Protein AF-A0A7R7W644-F1 (afdb_monomer_lite)

pLDDT: mean 82.59, std 19.78, range [36.44, 97.94]

Secondary structure (DSSP, 8-state):
-PPPPB--PPPS---HHHHHHHHHHHHHHHHHHHHHHHHHHT---EEEEE-TTT--EEEEESSTT-SPPHHHHHH-SSPPPPPPHHHHHTTB--S-SS-----------------

Organism: Aspergillus kawachii (NCBI:txid1069201)

InterPro domains:
  IPR036879 Transcription factor, MADS-box superfamily [SSF55455] (6-85)

Radius of gyration: 25.07 Å; chains: 1; bounding box: 84×35×46 Å

Sequence (115 aa):
MAARPRRIQKRLSDSPKSKRQQQCRRKDNLFFKSFEYCHECDADIFIMVRNKQTGQILFFNSNSNWPPSLEELASYYPKPKQVTWKELAARYATEESQNVPSDQSQARATEKNHK

Structure (mmCIF, N/CA/C/O backbone):
data_AF-A0A7R7W644-F1
#
_entry.id   AF-A0A7R7W644-F1
#
loop_
_atom_site.group_PDB
_atom_site.id
_atom_site.type_symbol
_atom_site.label_atom_id
_atom_site.label_alt_id
_atom_site.label_comp_id
_atom_site.label_asym_id
_atom_site.label_entity_id
_atom_site.label_seq_id
_atom_site.pdbx_PDB_ins_code
_atom_site.Cartn_x
_atom_site.Cartn_y
_atom_site.Cartn_z
_atom_site.occupancy
_atom_site.B_iso_or_equiv
_atom_site.auth_seq_id
_atom_site.auth_comp_id
_atom_site.auth_asym_id
_atom_site.auth_atom_id
_atom_site.pdbx_PDB_model_num
ATOM 1 N N . MET A 1 1 ? -11.983 -21.904 -13.067 1.00 47.28 1 MET A N 1
ATOM 2 C CA . MET A 1 1 ? -12.567 -21.850 -11.706 1.00 47.28 1 MET A CA 1
ATOM 3 C C . MET A 1 1 ? -12.623 -20.393 -11.261 1.00 47.28 1 MET A C 1
ATOM 5 O O . MET A 1 1 ? -11.569 -19.775 -11.182 1.00 47.28 1 MET A O 1
ATOM 9 N N . ALA A 1 2 ? -13.803 -19.810 -11.028 1.00 62.31 2 ALA A N 1
ATOM 10 C CA . ALA A 1 2 ? -13.893 -18.447 -10.494 1.00 62.31 2 ALA A CA 1
ATOM 11 C C . ALA A 1 2 ? -13.429 -18.432 -9.024 1.00 62.31 2 ALA A C 1
ATOM 13 O O . ALA A 1 2 ? -13.871 -19.261 -8.226 1.00 62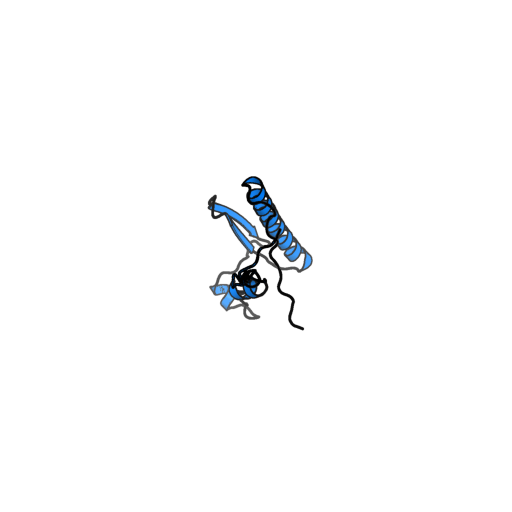.31 2 ALA A O 1
ATOM 14 N N . ALA A 1 3 ? -12.510 -17.531 -8.669 1.00 72.88 3 ALA A N 1
ATOM 15 C CA . ALA A 1 3 ? -12.001 -17.420 -7.304 1.00 72.88 3 ALA A CA 1
ATOM 16 C C . ALA A 1 3 ? -13.114 -16.954 -6.349 1.00 72.88 3 ALA A C 1
ATOM 18 O O . ALA A 1 3 ? -13.866 -16.033 -6.668 1.00 72.88 3 ALA A O 1
ATOM 19 N N . ARG A 1 4 ? -13.216 -17.576 -5.165 1.00 79.56 4 ARG A N 1
ATOM 20 C CA . ARG A 1 4 ? -14.205 -17.177 -4.152 1.00 79.56 4 ARG A CA 1
ATOM 21 C C . ARG A 1 4 ? -13.901 -15.759 -3.646 1.00 79.56 4 ARG A C 1
ATOM 23 O O . ARG A 1 4 ? -12.737 -15.470 -3.351 1.00 79.56 4 ARG A O 1
ATOM 30 N N . PRO A 1 5 ? -14.917 -14.891 -3.499 1.00 81.31 5 PRO A N 1
ATOM 31 C CA . PRO A 1 5 ? -14.705 -13.546 -2.992 1.00 81.31 5 PRO A CA 1
ATOM 32 C C . PRO A 1 5 ? -14.242 -13.592 -1.531 1.00 81.31 5 PRO A C 1
ATOM 34 O O . PRO A 1 5 ? -14.734 -14.378 -0.717 1.00 81.31 5 PRO A O 1
ATOM 37 N N . ARG A 1 6 ? -13.276 -12.737 -1.193 1.00 87.88 6 ARG A N 1
ATOM 38 C CA . ARG A 1 6 ? -12.751 -12.588 0.169 1.00 87.88 6 ARG A CA 1
ATOM 39 C C . ARG A 1 6 ? -13.751 -11.816 1.030 1.00 87.88 6 ARG A C 1
ATOM 41 O O . ARG A 1 6 ? -14.492 -10.976 0.532 1.00 87.88 6 ARG A O 1
ATOM 48 N N . ARG A 1 7 ? -13.757 -12.047 2.343 1.00 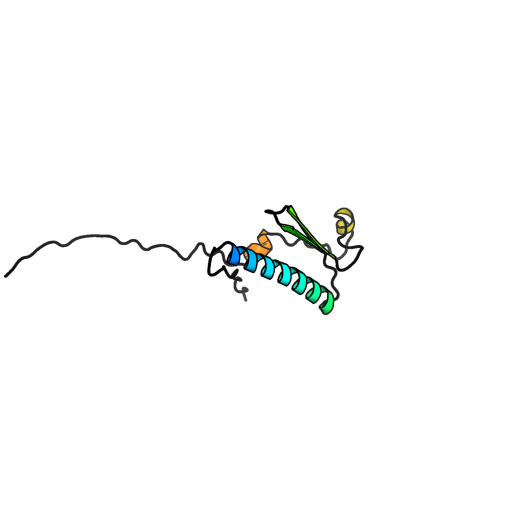88.75 7 ARG A N 1
ATOM 49 C CA . ARG A 1 7 ? -14.570 -11.266 3.291 1.00 88.75 7 ARG A CA 1
ATOM 50 C C . ARG A 1 7 ? -13.663 -10.465 4.209 1.00 88.75 7 ARG A C 1
ATOM 52 O O . ARG A 1 7 ? -12.707 -11.003 4.766 1.00 88.75 7 ARG A O 1
ATOM 59 N N . ILE A 1 8 ? -13.955 -9.177 4.372 1.00 87.62 8 ILE A N 1
ATOM 60 C CA . ILE A 1 8 ? -13.262 -8.357 5.365 1.00 87.62 8 ILE A CA 1
ATOM 61 C C . ILE A 1 8 ? -13.867 -8.694 6.722 1.00 87.62 8 ILE A C 1
ATOM 63 O O . ILE A 1 8 ? -15.011 -8.345 6.991 1.00 87.62 8 ILE A O 1
ATOM 67 N N . GLN A 1 9 ? -13.093 -9.344 7.591 1.00 85.06 9 GLN A N 1
ATOM 68 C CA . GLN A 1 9 ? -13.550 -9.621 8.950 1.00 85.06 9 GLN A CA 1
ATOM 69 C C . GLN A 1 9 ? -13.871 -8.313 9.685 1.00 85.06 9 GLN A C 1
ATOM 71 O O . GLN A 1 9 ? -12.998 -7.456 9.905 1.00 85.06 9 GLN A O 1
ATOM 76 N N . LYS A 1 10 ? -15.149 -8.162 10.038 1.00 85.81 10 LYS A N 1
ATOM 77 C CA . LYS A 1 10 ? -15.656 -7.044 10.829 1.00 85.81 10 LYS A CA 1
ATOM 78 C C . LYS A 1 10 ? -15.267 -7.219 12.296 1.00 85.81 10 LYS A C 1
ATOM 80 O O . LYS A 1 10 ? -14.945 -8.313 12.757 1.00 85.81 10 LYS A O 1
ATOM 85 N N . ARG A 1 11 ? -15.228 -6.102 13.021 1.00 88.50 11 ARG A N 1
ATOM 86 C CA . ARG A 1 11 ? -15.049 -6.123 14.478 1.00 88.50 11 ARG A CA 1
ATOM 87 C C . ARG A 1 11 ? -16.310 -6.702 15.110 1.00 88.50 11 ARG A C 1
ATOM 89 O O . ARG A 1 11 ? -17.396 -6.476 14.592 1.00 88.50 11 ARG A O 1
ATOM 96 N N . LEU A 1 12 ? -16.155 -7.372 16.247 1.00 85.56 12 LEU A N 1
ATOM 97 C CA . LEU A 1 12 ? -17.291 -7.849 17.042 1.00 85.56 12 LEU A CA 1
ATOM 98 C C . LEU A 1 12 ? -17.959 -6.723 17.846 1.00 85.56 12 LEU A C 1
ATOM 100 O O . LEU A 1 12 ? -19.125 -6.828 18.193 1.00 85.56 12 LEU A O 1
ATOM 104 N N . SER A 1 13 ? -17.224 -5.648 18.152 1.00 92.50 13 SER A N 1
ATOM 105 C CA . SER A 1 13 ? -17.745 -4.491 18.886 1.00 92.50 13 SER A CA 1
ATOM 106 C C . SER A 1 13 ? -17.223 -3.172 18.323 1.00 92.50 13 SER A C 1
ATOM 108 O O . SER A 1 13 ? -16.107 -3.105 17.795 1.00 92.50 13 SER A O 1
ATOM 110 N N . ASP A 1 14 ? -18.010 -2.108 18.492 1.00 91.69 14 ASP A N 1
ATOM 111 C CA . ASP A 1 14 ? -17.704 -0.757 18.000 1.00 91.69 14 ASP A CA 1
ATOM 112 C C . ASP A 1 14 ? -17.219 0.221 19.076 1.00 91.69 14 ASP A C 1
ATOM 114 O O . ASP A 1 14 ? -17.161 1.435 18.847 1.00 91.69 14 ASP A O 1
ATOM 118 N N . SER A 1 15 ? -16.793 -0.300 20.230 1.00 95.06 15 SER A N 1
ATOM 119 C CA . SER A 1 15 ? -16.174 0.519 21.273 1.00 95.06 15 SER A CA 1
ATOM 120 C C . SER A 1 15 ? -14.914 1.232 20.747 1.00 95.06 15 SER A C 1
ATOM 122 O O . SER A 1 15 ? -14.194 0.680 19.901 1.00 95.06 15 SER A O 1
ATOM 124 N N . PRO A 1 16 ? -14.580 2.433 21.260 1.00 92.56 16 PRO A N 1
ATOM 125 C CA . PRO A 1 16 ? -13.367 3.149 20.856 1.00 92.56 16 PRO A CA 1
ATOM 126 C C . PRO A 1 16 ? -12.097 2.299 20.999 1.00 92.56 16 PRO A C 1
ATOM 128 O O . PRO A 1 16 ? -11.233 2.299 20.120 1.00 92.56 16 PRO A O 1
ATOM 131 N N . LYS A 1 17 ? -12.023 1.494 22.068 1.00 93.94 17 LYS A N 1
ATOM 132 C CA . LYS A 1 17 ? -10.926 0.550 22.318 1.00 93.94 17 LYS A CA 1
ATOM 133 C C . LYS A 1 17 ? -10.823 -0.517 21.222 1.00 93.94 17 LYS A C 1
ATOM 135 O O . LYS A 1 17 ? -9.734 -0.733 20.697 1.00 93.94 17 LYS A O 1
ATOM 140 N N . SER A 1 18 ? -11.942 -1.143 20.846 1.00 94.00 18 SER A N 1
ATOM 141 C CA . SER A 1 18 ? -11.993 -2.156 19.779 1.00 94.00 18 SER A CA 1
ATOM 142 C C . SER A 1 18 ? -11.587 -1.577 18.419 1.00 94.00 18 SER A C 1
ATOM 144 O O . SER A 1 18 ? -10.777 -2.165 17.698 1.00 94.00 18 SER A O 1
ATOM 146 N N . LYS A 1 19 ? -12.072 -0.371 18.090 1.00 92.06 19 LYS A N 1
ATOM 147 C CA . LYS A 1 19 ? -11.697 0.355 16.865 1.00 92.06 19 LYS A CA 1
ATOM 148 C C . LYS A 1 19 ? -10.193 0.622 16.809 1.00 92.06 19 LYS A C 1
ATOM 150 O O . LYS A 1 19 ? -9.555 0.261 15.818 1.00 92.06 19 LYS A O 1
ATOM 155 N N . ARG A 1 20 ? -9.619 1.169 17.888 1.00 91.06 20 ARG A N 1
ATOM 156 C CA . ARG A 1 20 ? -8.176 1.435 17.990 1.00 91.06 20 ARG A CA 1
ATOM 157 C C . ARG A 1 20 ? -7.356 0.150 17.887 1.00 91.06 20 ARG A C 1
ATOM 159 O O . ARG A 1 20 ? -6.389 0.109 17.135 1.00 91.06 20 ARG A O 1
ATOM 166 N N . GLN A 1 21 ? -7.766 -0.918 18.572 1.00 93.56 21 GLN A N 1
ATOM 167 C CA . GLN A 1 21 ? -7.071 -2.204 18.517 1.00 93.56 21 GLN A CA 1
ATOM 168 C C . GLN A 1 21 ? -7.073 -2.798 17.104 1.00 93.56 21 GLN A C 1
ATOM 170 O O . GLN A 1 21 ? -6.030 -3.243 16.626 1.00 93.56 21 GLN A O 1
ATOM 175 N N . GLN A 1 22 ? -8.220 -2.794 16.416 1.00 93.88 22 GLN A N 1
ATOM 176 C CA . GLN A 1 22 ? -8.282 -3.292 15.043 1.00 93.88 22 GLN A CA 1
ATOM 177 C C . GLN A 1 22 ? -7.420 -2.443 14.104 1.00 93.88 22 GLN A C 1
ATOM 179 O O . GLN A 1 22 ? -6.741 -2.996 13.242 1.00 93.88 22 GLN A O 1
ATOM 184 N N . GLN A 1 23 ? -7.431 -1.118 14.271 1.00 92.56 23 GLN A N 1
ATOM 185 C CA . GLN A 1 23 ? -6.598 -0.219 13.481 1.00 92.56 23 GLN A CA 1
ATOM 186 C C . GLN A 1 23 ? -5.108 -0.521 13.674 1.00 92.56 23 GLN A C 1
ATOM 188 O O . GLN A 1 23 ? -4.409 -0.686 12.677 1.00 92.56 23 GLN A O 1
ATOM 193 N N . CYS A 1 24 ? -4.637 -0.660 14.920 1.00 92.69 24 CYS A N 1
ATOM 194 C CA . CYS A 1 24 ? -3.248 -1.028 15.205 1.00 92.69 24 CYS A CA 1
ATOM 195 C C . CYS A 1 24 ? -2.891 -2.375 14.565 1.00 92.69 24 CYS A C 1
ATOM 197 O O . CYS A 1 24 ? -1.960 -2.434 13.773 1.00 92.69 24 CYS A O 1
ATOM 199 N N . ARG A 1 25 ? -3.702 -3.420 14.785 1.00 94.62 25 ARG A N 1
ATOM 200 C CA . ARG A 1 25 ? -3.462 -4.757 14.211 1.00 94.62 25 ARG A CA 1
ATOM 201 C C . ARG A 1 25 ? -3.393 -4.749 12.683 1.00 94.62 25 ARG A C 1
ATOM 203 O O . ARG A 1 25 ? -2.530 -5.397 12.106 1.00 94.62 25 ARG A O 1
ATOM 210 N N . ARG A 1 26 ? -4.302 -4.032 12.011 1.00 94.56 26 ARG A N 1
ATOM 211 C CA . ARG A 1 26 ? -4.297 -3.924 10.540 1.00 94.56 26 ARG A CA 1
ATOM 212 C C . ARG A 1 26 ? -3.081 -3.153 10.033 1.00 94.56 26 ARG A C 1
ATOM 214 O O . ARG A 1 26 ? -2.524 -3.549 9.017 1.00 94.56 26 ARG A O 1
ATOM 221 N N . LYS A 1 27 ? -2.682 -2.085 10.732 1.00 94.69 27 LYS A N 1
ATOM 222 C CA . LYS A 1 27 ? -1.470 -1.321 10.421 1.00 94.69 27 LYS A CA 1
ATOM 223 C C . LYS A 1 27 ? -0.232 -2.208 10.543 1.00 94.69 27 LYS A C 1
ATOM 225 O O . LYS A 1 27 ? 0.525 -2.301 9.589 1.00 94.69 27 LYS A O 1
ATOM 230 N N . ASP A 1 28 ? -0.054 -2.868 11.682 1.00 95.69 28 ASP A N 1
ATOM 231 C CA . ASP A 1 28 ? 1.136 -3.682 11.956 1.00 95.69 28 ASP A CA 1
ATOM 232 C C . ASP A 1 28 ? 1.239 -4.846 10.966 1.00 95.69 28 ASP A C 1
ATOM 234 O O . ASP A 1 28 ? 2.271 -5.021 10.326 1.00 95.69 28 ASP A O 1
ATOM 238 N N . ASN A 1 29 ? 0.129 -5.553 10.723 1.00 97.00 29 ASN A N 1
ATOM 239 C CA . ASN A 1 29 ? 0.093 -6.626 9.729 1.00 97.00 29 ASN A CA 1
ATOM 240 C C . ASN A 1 29 ? 0.385 -6.138 8.306 1.00 97.00 29 ASN A C 1
ATOM 242 O O . ASN A 1 29 ? 0.989 -6.881 7.541 1.00 97.00 29 ASN A O 1
ATOM 246 N N . LEU A 1 30 ? -0.039 -4.926 7.928 1.00 97.19 30 LEU A N 1
ATOM 247 C CA . LEU A 1 30 ? 0.290 -4.375 6.613 1.00 97.19 30 LEU A CA 1
ATOM 248 C C . LEU A 1 30 ? 1.807 -4.236 6.458 1.00 97.19 30 LEU A C 1
ATOM 250 O O . LEU A 1 30 ? 2.355 -4.725 5.475 1.00 97.19 30 LEU A O 1
ATOM 254 N N . PHE A 1 31 ? 2.484 -3.628 7.434 1.00 97.31 31 PHE A N 1
ATOM 255 C CA . PHE A 1 31 ? 3.939 -3.472 7.394 1.00 97.31 31 PHE A CA 1
ATOM 256 C C . PHE A 1 31 ? 4.665 -4.821 7.445 1.00 97.31 31 PHE A C 1
ATOM 258 O O . PHE A 1 31 ? 5.560 -5.041 6.635 1.00 97.31 31 PHE A O 1
ATOM 265 N N . PHE A 1 32 ? 4.229 -5.756 8.296 1.00 97.75 32 PHE A N 1
ATOM 266 C CA . PHE A 1 32 ? 4.820 -7.096 8.350 1.00 97.75 32 PHE A CA 1
ATOM 267 C C . PHE A 1 32 ? 4.665 -7.859 7.039 1.00 97.75 32 PHE A C 1
ATOM 269 O O . PHE A 1 32 ? 5.653 -8.367 6.530 1.00 97.75 32 PHE A O 1
ATOM 276 N N . LYS A 1 33 ? 3.473 -7.879 6.429 1.00 97.81 33 LYS A N 1
ATOM 277 C CA . LYS A 1 33 ? 3.283 -8.550 5.132 1.00 97.81 33 LYS A CA 1
ATOM 278 C C . LYS A 1 33 ? 4.067 -7.907 3.998 1.00 97.81 33 LYS A C 1
ATOM 280 O O . LYS A 1 33 ? 4.425 -8.593 3.050 1.00 97.81 33 LYS A O 1
ATOM 285 N N . SER A 1 34 ? 4.335 -6.613 4.101 1.00 97.12 34 SER A N 1
ATOM 286 C CA . SER A 1 34 ? 5.142 -5.902 3.111 1.00 97.12 34 SER A CA 1
ATOM 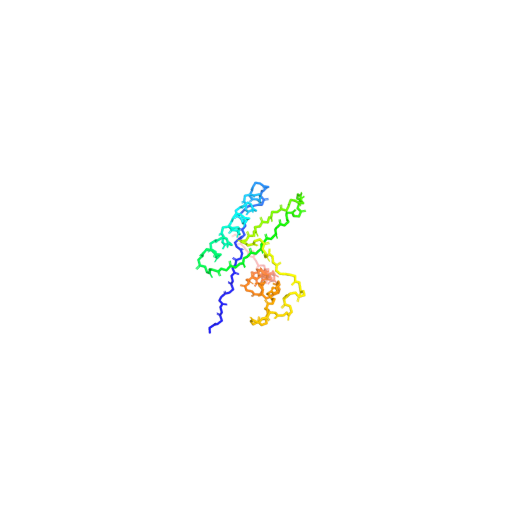287 C C . SER A 1 34 ? 6.612 -6.270 3.249 1.00 97.12 34 SER A C 1
ATOM 289 O O . SER A 1 34 ? 7.230 -6.638 2.261 1.00 97.12 34 SER A O 1
ATOM 291 N N . PHE A 1 35 ? 7.133 -6.268 4.478 1.00 96.56 35 PHE A N 1
ATOM 292 C CA . PHE A 1 35 ? 8.479 -6.755 4.769 1.00 96.56 35 PHE A CA 1
ATOM 293 C C . PHE A 1 35 ? 8.659 -8.226 4.365 1.00 96.56 35 PHE A C 1
ATOM 295 O O . PHE A 1 35 ? 9.613 -8.540 3.663 1.00 96.56 35 PHE A O 1
ATOM 302 N N . GLU A 1 36 ? 7.731 -9.108 4.758 1.00 97.94 36 GLU A N 1
ATOM 303 C CA . GLU A 1 36 ? 7.759 -10.531 4.391 1.00 97.94 36 GLU A CA 1
ATOM 304 C C . GLU A 1 36 ? 7.829 -10.703 2.870 1.00 97.94 36 GLU A C 1
ATOM 306 O O . GLU A 1 36 ? 8.659 -11.454 2.376 1.00 97.94 36 GLU A O 1
ATOM 311 N N . TYR A 1 37 ? 6.989 -9.988 2.115 1.00 97.44 37 TYR A N 1
ATOM 312 C CA . TYR A 1 37 ? 6.991 -10.090 0.658 1.00 97.44 37 TYR A CA 1
ATOM 313 C C . TYR A 1 37 ? 8.303 -9.591 0.047 1.00 97.44 37 TYR A C 1
ATOM 315 O O . TYR A 1 37 ? 8.836 -10.244 -0.843 1.00 97.44 37 TYR A O 1
ATOM 323 N N . CYS A 1 38 ? 8.846 -8.468 0.531 1.00 95.12 38 CYS A N 1
ATOM 324 C CA . CYS A 1 38 ? 10.156 -7.988 0.090 1.00 95.12 38 CYS A CA 1
ATOM 325 C C . CYS A 1 38 ? 11.250 -9.031 0.327 1.00 95.12 38 CYS A C 1
ATOM 327 O O . CYS A 1 38 ? 12.043 -9.294 -0.569 1.00 95.12 38 CYS A O 1
ATOM 329 N N . HIS A 1 39 ? 11.273 -9.624 1.522 1.00 95.38 39 HIS A N 1
ATOM 330 C CA . HIS A 1 39 ? 12.303 -10.573 1.927 1.00 95.38 39 HIS A CA 1
ATOM 331 C C . HIS A 1 39 ? 12.224 -11.899 1.160 1.00 95.38 39 HIS A C 1
ATOM 333 O O . HIS A 1 39 ? 13.244 -12.400 0.702 1.00 95.38 39 HIS A O 1
ATOM 339 N N . GLU A 1 40 ? 11.021 -12.452 1.002 1.00 97.94 40 GLU A N 1
ATOM 340 C CA . GLU A 1 40 ? 10.816 -13.781 0.411 1.00 97.94 40 GLU A CA 1
ATOM 341 C C . GLU A 1 40 ? 10.767 -13.764 -1.123 1.00 97.94 40 GLU A C 1
ATOM 343 O O . GLU A 1 40 ? 11.022 -14.782 -1.761 1.00 97.94 40 GLU A O 1
ATOM 348 N N . CYS A 1 41 ? 10.370 -12.643 -1.733 1.00 97.00 41 CYS A N 1
ATOM 349 C CA . CYS A 1 41 ? 10.125 -12.558 -3.177 1.00 97.00 41 CYS A CA 1
ATOM 350 C C . CYS A 1 41 ? 11.095 -11.635 -3.925 1.00 97.00 41 CYS A C 1
ATOM 352 O O . CYS A 1 41 ? 10.839 -11.373 -5.098 1.00 97.00 41 CYS A O 1
ATOM 354 N N . ASP A 1 42 ? 12.153 -11.143 -3.268 1.00 93.94 42 ASP A N 1
ATOM 355 C CA . ASP A 1 42 ? 13.139 -10.206 -3.836 1.00 93.94 42 ASP A CA 1
ATOM 356 C C . ASP A 1 42 ? 12.461 -9.044 -4.580 1.00 93.94 42 ASP A C 1
ATOM 358 O O . ASP A 1 42 ? 12.620 -8.822 -5.781 1.00 93.94 42 ASP A O 1
ATOM 362 N N . ALA A 1 43 ? 11.569 -8.365 -3.859 1.00 94.00 43 ALA A N 1
ATOM 363 C CA . ALA A 1 43 ? 10.687 -7.357 -4.424 1.00 94.00 43 ALA A CA 1
ATOM 364 C C . ALA A 1 43 ? 10.833 -6.020 -3.703 1.00 94.00 43 ALA A C 1
ATOM 366 O O . ALA A 1 43 ? 10.816 -5.962 -2.472 1.00 94.00 43 ALA A O 1
ATOM 367 N N . ASP A 1 44 ? 10.848 -4.933 -4.473 1.00 94.94 44 ASP A N 1
ATOM 368 C CA . ASP A 1 44 ? 10.834 -3.583 -3.924 1.00 94.94 44 ASP A CA 1
ATO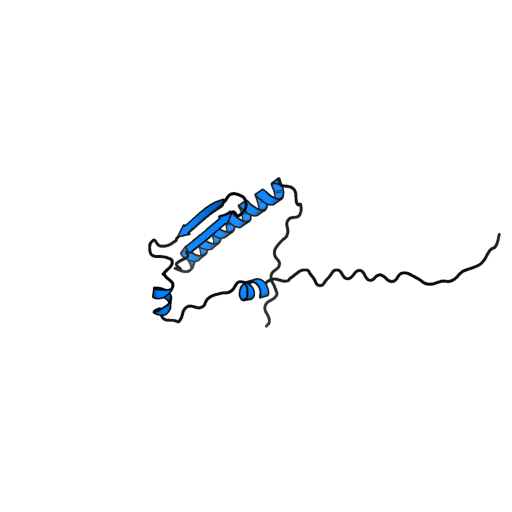M 369 C C . ASP A 1 44 ? 9.411 -3.084 -3.642 1.00 94.94 44 ASP A C 1
ATOM 371 O O . ASP A 1 44 ? 8.525 -3.097 -4.503 1.00 94.94 44 ASP A O 1
ATOM 375 N N . ILE A 1 45 ? 9.179 -2.621 -2.410 1.00 95.00 45 ILE A N 1
ATOM 376 C CA . ILE A 1 45 ? 7.894 -2.085 -1.957 1.00 95.00 45 ILE A CA 1
ATOM 377 C C . ILE A 1 45 ? 8.100 -0.730 -1.286 1.00 95.00 45 ILE A C 1
ATOM 379 O O . ILE A 1 45 ? 8.906 -0.561 -0.373 1.00 95.00 45 ILE A O 1
ATOM 383 N N . PHE A 1 46 ? 7.248 0.216 -1.678 1.00 95.38 46 PHE A N 1
ATOM 384 C CA . PHE A 1 46 ? 7.010 1.452 -0.949 1.00 95.38 46 PHE A CA 1
ATOM 385 C C . PHE A 1 46 ? 5.550 1.503 -0.510 1.00 95.38 46 PHE A C 1
ATOM 387 O O . PHE A 1 46 ? 4.636 1.352 -1.326 1.00 95.38 46 PHE A O 1
ATOM 394 N N . ILE A 1 47 ? 5.315 1.737 0.780 1.00 95.81 47 ILE A N 1
ATOM 395 C CA . ILE A 1 47 ? 3.970 1.942 1.323 1.00 95.81 47 ILE A CA 1
ATOM 396 C C . ILE A 1 47 ? 3.972 3.173 2.204 1.00 95.81 47 ILE A C 1
ATOM 398 O O . ILE A 1 47 ? 4.795 3.311 3.103 1.00 95.81 47 ILE A O 1
ATOM 402 N N . MET A 1 48 ? 2.968 4.019 1.996 1.00 95.75 48 MET A N 1
ATOM 403 C CA . MET A 1 48 ? 2.698 5.192 2.811 1.00 95.75 48 MET A CA 1
ATOM 404 C C . MET A 1 48 ? 1.252 5.152 3.298 1.00 95.75 48 MET A C 1
ATOM 406 O O . MET A 1 48 ? 0.309 5.026 2.516 1.00 95.75 48 MET A O 1
ATOM 410 N N . VAL A 1 49 ? 1.069 5.278 4.609 1.00 96.25 49 VAL A N 1
ATOM 411 C CA . VAL A 1 49 ? -0.238 5.266 5.263 1.00 96.25 49 VAL A CA 1
ATOM 412 C C . VAL A 1 49 ? -0.428 6.568 6.016 1.00 96.25 49 VAL A C 1
ATOM 414 O O . VAL A 1 49 ? 0.299 6.862 6.961 1.00 96.25 49 VAL A O 1
ATOM 417 N N . ARG A 1 50 ? -1.469 7.316 5.646 1.00 95.75 50 ARG A N 1
ATOM 418 C CA . ARG A 1 50 ? -1.944 8.464 6.420 1.00 95.75 50 ARG A CA 1
ATOM 419 C C . ARG A 1 50 ? -3.121 8.056 7.294 1.00 95.75 50 ARG A C 1
ATOM 421 O O . ARG A 1 50 ? -4.185 7.690 6.786 1.00 95.75 50 ARG A O 1
ATOM 428 N N . ASN A 1 51 ? -2.979 8.198 8.606 1.00 92.44 51 ASN A N 1
ATOM 429 C CA . ASN A 1 51 ? -4.120 8.188 9.507 1.00 92.44 51 ASN A CA 1
ATOM 430 C C . ASN A 1 51 ? -4.929 9.474 9.285 1.00 92.44 51 ASN A C 1
ATOM 432 O O . ASN A 1 51 ? -4.490 10.563 9.635 1.00 92.44 51 ASN A O 1
ATOM 436 N N . LYS A 1 52 ? -6.124 9.354 8.698 1.00 92.12 52 LYS A N 1
ATOM 437 C CA . LYS A 1 52 ? -6.981 10.511 8.397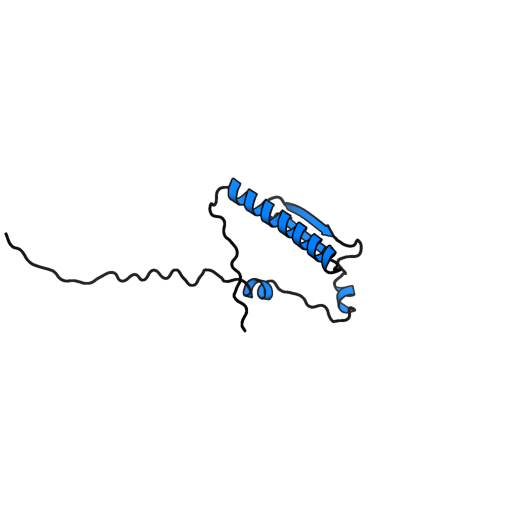 1.00 92.12 52 LYS A CA 1
ATOM 438 C C . LYS A 1 52 ? -7.467 11.259 9.644 1.00 92.12 52 LYS A C 1
ATOM 440 O O . LYS A 1 52 ? -7.786 12.430 9.526 1.00 92.12 52 LYS A O 1
ATOM 445 N N . GLN A 1 53 ? -7.544 10.597 10.800 1.00 89.44 53 GLN A N 1
ATOM 446 C CA . GLN A 1 53 ? -8.021 11.218 12.039 1.00 89.44 53 GLN A CA 1
ATOM 447 C C . GLN A 1 53 ? -6.931 12.048 12.715 1.00 89.44 53 GLN A C 1
ATOM 449 O O . GLN A 1 53 ? -7.210 13.130 13.209 1.00 89.44 53 GLN A O 1
ATOM 454 N N . THR A 1 54 ? -5.695 11.542 12.741 1.00 91.69 54 THR A N 1
ATOM 455 C CA . THR A 1 54 ? -4.580 12.204 13.440 1.00 91.69 54 THR A CA 1
ATOM 456 C C . THR A 1 54 ? -3.643 12.963 12.507 1.00 91.69 54 THR A C 1
ATOM 458 O O . THR A 1 54 ? -2.738 13.639 12.974 1.00 91.69 54 THR A O 1
ATOM 461 N N . GLY A 1 55 ? -3.786 12.797 11.191 1.00 94.06 55 GLY A N 1
ATOM 462 C CA . GLY A 1 55 ? -2.843 13.306 10.195 1.00 94.06 55 GLY A CA 1
ATOM 463 C C . GLY A 1 55 ? -1.511 12.552 10.149 1.00 94.06 55 GLY A C 1
ATOM 464 O O . GLY A 1 55 ? -0.743 12.763 9.216 1.00 94.06 55 GLY A O 1
ATOM 465 N N . GLN A 1 56 ? -1.242 11.647 11.098 1.00 95.00 56 GLN A N 1
ATOM 466 C CA . GLN A 1 56 ? 0.028 10.928 11.186 1.00 95.00 56 GLN A CA 1
ATOM 467 C C . GLN A 1 56 ? 0.289 10.119 9.915 1.00 95.00 56 GLN A C 1
ATOM 469 O O . GLN A 1 56 ? -0.552 9.320 9.491 1.00 95.00 56 GLN A O 1
ATOM 474 N N . ILE A 1 57 ? 1.477 10.304 9.349 1.00 96.69 57 ILE A N 1
ATOM 475 C CA . ILE A 1 57 ? 1.972 9.537 8.213 1.00 96.69 57 ILE A CA 1
ATOM 476 C C . ILE A 1 57 ? 3.006 8.543 8.731 1.00 96.69 57 ILE A C 1
ATOM 478 O O . ILE A 1 57 ? 3.913 8.910 9.472 1.00 96.69 57 ILE A O 1
ATOM 482 N N . LEU A 1 58 ? 2.847 7.281 8.347 1.00 95.88 58 LEU A N 1
ATOM 483 C CA . LEU A 1 58 ? 3.860 6.246 8.507 1.00 95.88 58 LEU A CA 1
ATOM 484 C C . LEU A 1 58 ? 4.193 5.704 7.126 1.00 95.88 58 LEU A C 1
ATOM 486 O O . LEU A 1 58 ? 3.281 5.467 6.330 1.00 95.88 58 LEU A O 1
ATOM 490 N N . PHE A 1 59 ? 5.470 5.483 6.852 1.00 95.56 59 PHE A N 1
ATOM 491 C CA . PHE A 1 59 ? 5.905 4.896 5.596 1.00 95.56 59 PHE A CA 1
ATOM 492 C C . PHE A 1 59 ? 6.961 3.821 5.832 1.00 95.56 59 PHE A C 1
ATOM 494 O O . PHE A 1 59 ? 7.639 3.807 6.857 1.00 95.56 59 PHE A O 1
ATOM 501 N N . PHE A 1 60 ? 7.049 2.907 4.877 1.00 95.19 60 PHE A N 1
ATOM 502 C CA . PHE A 1 60 ? 8.071 1.879 4.782 1.00 95.19 60 PHE A CA 1
ATOM 503 C C . PHE A 1 60 ? 8.595 1.886 3.355 1.00 95.19 60 PHE A C 1
ATOM 505 O O . PHE A 1 60 ? 7.809 1.987 2.408 1.00 95.19 60 PHE A O 1
ATOM 512 N N . ASN A 1 61 ? 9.911 1.786 3.231 1.00 95.12 61 ASN A N 1
ATOM 513 C CA . ASN A 1 61 ? 10.591 1.719 1.958 1.00 95.12 61 ASN A CA 1
ATOM 514 C C . ASN A 1 61 ? 11.669 0.635 2.028 1.00 95.12 61 ASN A C 1
ATOM 516 O O . ASN A 1 61 ? 12.527 0.698 2.909 1.00 95.12 61 ASN A O 1
ATOM 520 N N . SER A 1 62 ? 11.604 -0.351 1.134 1.00 93.56 62 SER A N 1
ATOM 521 C CA . SER A 1 62 ? 12.612 -1.415 1.046 1.00 93.56 62 SER A CA 1
ATOM 522 C C . SER A 1 62 ? 13.929 -0.928 0.442 1.00 93.56 62 SER A C 1
ATOM 524 O O . SER A 1 62 ? 14.982 -1.461 0.778 1.00 93.56 62 SER A O 1
ATOM 526 N N . ASN A 1 63 ? 13.878 0.092 -0.419 1.00 90.69 63 ASN A N 1
ATOM 527 C CA . ASN A 1 63 ? 15.007 0.564 -1.213 1.00 90.69 63 ASN A CA 1
ATOM 528 C C . ASN A 1 63 ? 14.965 2.090 -1.327 1.00 90.69 63 ASN A C 1
ATOM 530 O O . ASN A 1 63 ? 13.947 2.666 -1.700 1.00 90.69 63 ASN A O 1
ATOM 534 N N . SER A 1 64 ? 16.067 2.780 -1.033 1.00 83.00 64 SER A N 1
ATOM 535 C CA . SER A 1 64 ? 16.119 4.250 -1.043 1.00 83.00 64 SE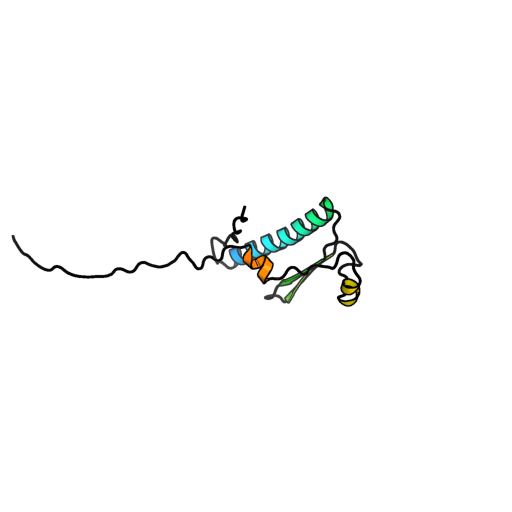R A CA 1
ATOM 536 C C . SER A 1 64 ? 15.718 4.886 -2.378 1.00 83.00 64 SER A C 1
ATOM 538 O O . SER A 1 64 ? 15.280 6.032 -2.383 1.00 83.00 64 SER A O 1
ATOM 540 N N . ASN A 1 65 ? 15.826 4.150 -3.487 1.00 86.06 65 ASN A N 1
ATOM 541 C CA . ASN A 1 65 ? 15.499 4.634 -4.830 1.00 86.06 65 ASN A CA 1
ATOM 542 C C . ASN A 1 65 ? 14.044 4.344 -5.247 1.00 86.06 65 ASN A C 1
ATOM 544 O O . ASN A 1 65 ? 13.664 4.606 -6.384 1.00 86.06 65 ASN A O 1
ATOM 548 N N . TRP A 1 66 ? 13.229 3.787 -4.347 1.00 86.88 66 TRP A N 1
ATOM 549 C CA . TRP A 1 66 ? 11.833 3.434 -4.598 1.00 86.88 66 TRP A CA 1
ATOM 550 C C . TRP A 1 66 ? 10.871 4.393 -3.864 1.00 86.88 66 TRP A C 1
ATOM 552 O O . TRP A 1 66 ? 11.150 4.789 -2.726 1.00 86.88 66 TRP A O 1
ATOM 562 N N . PRO A 1 67 ? 9.712 4.765 -4.442 1.00 91.88 67 PRO A N 1
ATOM 563 C CA . PRO A 1 67 ? 9.185 4.366 -5.747 1.00 91.88 67 PRO A CA 1
ATOM 564 C C . PRO A 1 67 ? 9.705 5.252 -6.897 1.00 91.88 67 PRO A C 1
ATOM 566 O O . PRO A 1 67 ? 10.028 6.416 -6.656 1.00 91.88 67 PRO A O 1
ATOM 569 N N . PRO A 1 68 ? 9.703 4.760 -8.150 1.00 92.12 68 PRO A N 1
ATOM 570 C CA . PRO A 1 68 ? 10.021 5.577 -9.312 1.00 92.12 68 PRO A CA 1
ATOM 571 C C . PRO A 1 68 ? 8.956 6.654 -9.520 1.00 92.12 68 PRO A C 1
ATOM 573 O O . PRO A 1 68 ? 7.777 6.481 -9.182 1.00 92.12 68 PRO A O 1
ATOM 576 N N . SER A 1 69 ? 9.362 7.755 -10.132 1.00 91.94 69 SER A N 1
ATOM 577 C CA . SER A 1 69 ? 8.461 8.794 -10.618 1.00 91.94 69 SER A CA 1
ATOM 578 C C . SER A 1 69 ? 7.548 8.278 -11.740 1.00 91.94 69 SER A C 1
ATOM 580 O O . SER A 1 69 ? 7.810 7.266 -12.392 1.00 91.94 69 SER A O 1
ATOM 582 N N . LEU A 1 70 ? 6.451 8.998 -12.003 1.00 90.88 70 LEU A N 1
ATOM 583 C CA . LEU A 1 70 ? 5.538 8.656 -13.102 1.00 90.88 70 LEU A CA 1
ATOM 584 C C . LEU A 1 70 ? 6.224 8.704 -14.476 1.00 90.88 70 LEU A C 1
ATOM 586 O O . LEU A 1 70 ? 5.873 7.917 -15.353 1.00 90.88 70 LEU A O 1
ATOM 590 N N . GLU A 1 71 ? 7.188 9.608 -14.651 1.00 92.88 71 GLU A N 1
ATOM 591 C CA . GLU A 1 71 ? 7.978 9.728 -15.879 1.00 92.88 71 GLU A CA 1
ATOM 592 C C . GLU A 1 71 ? 8.894 8.516 -16.061 1.00 92.88 71 GLU A C 1
ATOM 594 O O . GLU A 1 71 ? 8.915 7.916 -17.135 1.00 92.88 71 GLU A O 1
ATOM 599 N N . GLU A 1 72 ? 9.571 8.080 -14.995 1.00 92.69 72 GLU A N 1
ATOM 600 C CA . GLU A 1 72 ? 10.406 6.876 -15.027 1.00 92.69 72 GLU A CA 1
ATOM 601 C C . GLU A 1 72 ? 9.574 5.632 -15.349 1.00 92.69 72 GLU A C 1
ATOM 603 O O . GLU A 1 72 ? 9.955 4.855 -16.226 1.00 92.69 72 GLU A O 1
ATOM 608 N N . LEU A 1 73 ? 8.392 5.481 -14.737 1.00 93.31 73 LEU A N 1
ATOM 609 C CA . LEU A 1 73 ? 7.491 4.351 -14.999 1.00 93.31 73 LEU A CA 1
ATOM 610 C C . LEU A 1 73 ? 7.087 4.224 -16.477 1.00 93.31 73 LEU A C 1
ATOM 612 O O . LEU A 1 73 ? 6.812 3.113 -16.933 1.00 93.31 73 LEU A O 1
ATOM 616 N N . ALA A 1 74 ? 7.053 5.322 -17.240 1.00 92.56 74 ALA A N 1
ATOM 617 C CA . ALA A 1 74 ? 6.719 5.285 -18.664 1.00 92.56 74 ALA A CA 1
ATOM 618 C C . ALA A 1 74 ? 7.799 4.601 -19.521 1.00 92.56 74 ALA A C 1
ATOM 620 O O . ALA A 1 74 ? 7.487 4.099 -20.601 1.00 92.56 74 ALA A O 1
ATOM 621 N N . SER A 1 75 ? 9.043 4.552 -19.036 1.00 95.00 75 SER A N 1
ATOM 622 C CA . SER A 1 75 ? 10.177 3.932 -19.735 1.00 95.00 75 SER A CA 1
ATOM 623 C C . SER A 1 75 ? 10.387 2.450 -19.396 1.00 95.00 75 SER A C 1
ATOM 625 O O . SER A 1 75 ? 11.193 1.780 -20.039 1.00 95.00 75 SER A O 1
ATOM 627 N N . TYR A 1 76 ? 9.667 1.916 -18.405 1.00 94.06 76 TYR A N 1
ATOM 628 C CA . TYR A 1 76 ? 9.905 0.569 -17.886 1.00 94.06 76 TYR A CA 1
ATOM 629 C C . TYR A 1 76 ? 9.401 -0.528 -18.832 1.00 94.06 76 TYR A C 1
ATOM 631 O O . TYR A 1 76 ? 8.315 -0.438 -19.415 1.00 94.06 76 TYR A O 1
ATOM 639 N N . TYR A 1 77 ? 10.168 -1.619 -18.901 1.00 92.38 77 TYR A N 1
ATOM 640 C CA . TYR A 1 77 ? 9.756 -2.872 -19.523 1.00 92.38 77 TYR A CA 1
ATOM 641 C C . TYR A 1 77 ? 9.899 -4.037 -18.527 1.00 92.38 77 TYR A C 1
ATOM 643 O O . TYR A 1 77 ? 10.963 -4.178 -17.925 1.00 92.38 77 TYR A O 1
ATOM 651 N N . PRO A 1 78 ? 8.873 -4.894 -18.362 1.00 94.19 78 PRO A N 1
ATOM 652 C CA . PRO A 1 78 ? 7.560 -4.840 -19.012 1.00 94.19 78 PRO A CA 1
ATOM 653 C C . PRO A 1 78 ? 6.727 -3.628 -18.565 1.00 94.19 78 PRO A C 1
ATOM 655 O O . PRO A 1 78 ? 6.954 -3.070 -17.493 1.00 94.19 78 PRO A O 1
ATOM 658 N N . LYS A 1 79 ? 5.745 -3.231 -19.393 1.00 93.81 79 LYS A N 1
ATOM 659 C CA . LYS A 1 79 ? 4.890 -2.066 -19.117 1.00 93.81 79 LYS A CA 1
ATOM 660 C C . LYS A 1 79 ? 4.242 -2.206 -17.730 1.00 93.81 79 LYS A C 1
ATOM 662 O O . LYS A 1 79 ? 3.505 -3.178 -17.521 1.00 93.81 79 LYS A O 1
ATOM 667 N N . PRO A 1 80 ? 4.450 -1.252 -16.805 1.00 95.38 80 PRO A N 1
ATOM 668 C CA . PRO A 1 80 ? 3.868 -1.333 -15.473 1.00 95.38 80 PRO A CA 1
ATOM 669 C C . PRO A 1 80 ? 2.339 -1.424 -15.513 1.00 95.38 80 PRO A C 1
ATOM 671 O O . PRO A 1 80 ? 1.671 -0.710 -16.266 1.00 95.38 80 PRO A O 1
ATOM 674 N N . LYS A 1 81 ? 1.768 -2.290 -14.669 1.00 93.31 81 LYS A N 1
ATOM 675 C CA . LYS A 1 81 ? 0.317 -2.410 -14.490 1.00 93.31 81 LYS A CA 1
ATOM 676 C C . LYS A 1 81 ? -0.110 -1.702 -13.210 1.00 93.31 81 LYS A C 1
ATOM 678 O O . LYS A 1 81 ? 0.278 -2.098 -12.114 1.00 93.31 81 LYS A O 1
ATOM 683 N N . GLN A 1 82 ? -0.999 -0.722 -13.339 1.00 92.50 82 GLN A N 1
ATOM 684 C CA . GLN A 1 82 ? -1.664 -0.126 -12.187 1.00 92.50 82 GLN A CA 1
ATOM 685 C C . GLN A 1 82 ? -2.804 -1.030 -11.704 1.00 92.50 82 GLN A C 1
ATOM 687 O O . GLN A 1 82 ? -3.752 -1.304 -12.441 1.00 92.50 82 GLN A O 1
ATOM 692 N N . VAL A 1 83 ? -2.738 -1.457 -10.444 1.00 93.50 83 VAL A N 1
ATOM 693 C CA . VAL A 1 83 ? -3.849 -2.144 -9.777 1.00 93.50 83 VAL A CA 1
ATOM 694 C C . VAL A 1 83 ? -4.780 -1.094 -9.176 1.00 93.50 83 VAL A C 1
ATOM 696 O O . VAL A 1 83 ? -4.383 -0.313 -8.312 1.00 93.50 83 VAL A O 1
ATOM 699 N N . THR A 1 84 ? -6.027 -1.051 -9.640 1.00 95.25 84 THR A N 1
ATOM 700 C CA . THR A 1 84 ? -6.991 -0.022 -9.212 1.00 95.25 84 THR A CA 1
ATOM 701 C C . THR A 1 84 ? -7.753 -0.425 -7.949 1.00 95.25 84 THR A C 1
ATOM 703 O O . THR A 1 84 ? -7.921 -1.611 -7.651 1.00 95.25 84 THR A O 1
ATOM 706 N N . TRP A 1 85 ? -8.309 0.563 -7.234 1.00 92.06 85 TRP A N 1
ATOM 707 C CA . TRP A 1 85 ? -9.237 0.302 -6.124 1.00 92.06 85 TRP A CA 1
ATOM 708 C C . TRP A 1 85 ? -10.399 -0.596 -6.558 1.00 92.06 85 TRP A C 1
ATOM 710 O O . TRP A 1 85 ? -10.727 -1.547 -5.857 1.00 92.06 85 TRP A O 1
ATOM 720 N N . LYS A 1 86 ? -10.987 -0.335 -7.735 1.00 92.31 86 LYS A N 1
ATOM 721 C CA . LYS A 1 86 ? -12.100 -1.123 -8.281 1.00 92.31 86 LYS A CA 1
ATOM 722 C C . LYS A 1 86 ? -11.697 -2.582 -8.512 1.00 92.31 86 LYS A C 1
ATOM 724 O O . LYS A 1 86 ? -12.454 -3.475 -8.144 1.00 92.31 86 LYS A O 1
ATOM 729 N N . GLU A 1 87 ? -10.505 -2.824 -9.065 1.00 91.50 87 GLU A N 1
ATOM 730 C CA . GLU A 1 87 ? -9.976 -4.178 -9.284 1.00 91.50 87 GLU A CA 1
ATOM 731 C C . GLU A 1 87 ? -9.799 -4.943 -7.965 1.00 91.50 87 GLU A C 1
ATOM 733 O O . GLU A 1 87 ? -10.156 -6.118 -7.883 1.00 91.50 87 GLU A O 1
ATOM 738 N N . LEU A 1 88 ? -9.283 -4.292 -6.916 1.00 90.88 88 LEU A N 1
ATOM 739 C CA . LEU A 1 88 ? -9.109 -4.928 -5.606 1.00 90.88 88 LEU A CA 1
ATOM 740 C C . LEU A 1 88 ? -10.432 -5.112 -4.863 1.00 90.88 88 LEU A C 1
ATOM 742 O O . LEU A 1 88 ? -10.660 -6.178 -4.294 1.00 90.88 88 LEU A O 1
ATOM 746 N N . ALA A 1 89 ? -11.303 -4.103 -4.880 1.00 89.56 89 ALA A N 1
ATOM 747 C CA . ALA A 1 89 ? -12.602 -4.138 -4.220 1.00 89.56 89 ALA A CA 1
ATOM 748 C C . ALA A 1 89 ? -13.494 -5.245 -4.793 1.00 89.56 89 ALA A C 1
ATOM 750 O O . ALA A 1 89 ? -14.137 -5.953 -4.027 1.00 89.56 89 ALA A O 1
ATOM 751 N N . ALA A 1 90 ? -13.444 -5.476 -6.111 1.00 90.25 90 ALA A N 1
ATOM 752 C CA . ALA A 1 90 ? -14.172 -6.562 -6.770 1.00 90.25 90 ALA A CA 1
ATOM 753 C C . ALA A 1 90 ? -13.784 -7.967 -6.266 1.00 90.25 90 ALA A C 1
ATOM 755 O O . ALA A 1 90 ? -14.541 -8.917 -6.443 1.00 90.25 90 ALA A O 1
ATOM 756 N N . ARG A 1 91 ? -12.618 -8.124 -5.620 1.00 88.62 91 ARG A N 1
ATOM 757 C CA . ARG A 1 91 ? -12.195 -9.402 -5.022 1.00 88.62 91 ARG A CA 1
ATOM 758 C C . ARG A 1 91 ? -12.806 -9.654 -3.644 1.00 88.62 91 ARG A C 1
ATOM 760 O O . ARG A 1 91 ? -12.606 -10.740 -3.096 1.00 88.62 91 ARG A O 1
ATOM 767 N N . TYR A 1 92 ? -13.507 -8.680 -3.068 1.00 87.06 92 TYR A N 1
ATOM 768 C CA . TYR A 1 92 ? -14.185 -8.807 -1.784 1.00 87.06 92 TYR A CA 1
ATOM 769 C C . TYR A 1 92 ? -15.704 -8.881 -1.971 1.00 87.06 92 TYR A C 1
ATOM 771 O O . TYR A 1 92 ? -16.267 -8.199 -2.818 1.00 87.06 92 TYR A O 1
ATOM 779 N N . ALA A 1 93 ? -16.374 -9.708 -1.167 1.00 78.06 93 ALA A N 1
ATOM 780 C CA . ALA A 1 93 ? -17.832 -9.758 -1.126 1.00 78.06 93 ALA A CA 1
ATOM 781 C C . ALA A 1 93 ? -18.374 -8.501 -0.426 1.00 78.06 93 ALA A C 1
ATOM 783 O O . ALA A 1 93 ? -17.975 -8.206 0.704 1.00 78.06 93 ALA A O 1
ATOM 784 N N . THR A 1 94 ? -19.292 -7.784 -1.072 1.00 65.69 94 THR A N 1
ATOM 785 C CA . THR A 1 94 ? -20.107 -6.734 -0.451 1.00 65.69 94 THR A CA 1
ATOM 786 C C . THR A 1 94 ? -21.309 -7.380 0.244 1.00 65.69 94 THR A C 1
ATOM 788 O O . THR A 1 94 ? -22.073 -8.120 -0.364 1.00 65.69 94 THR A O 1
ATOM 791 N N . GLU A 1 95 ? -21.474 -7.138 1.545 1.00 55.97 95 GLU A N 1
ATOM 792 C CA . GLU A 1 95 ? -22.547 -7.727 2.372 1.00 55.97 95 GLU A CA 1
ATOM 793 C C . GLU A 1 95 ? -23.925 -7.054 2.174 1.00 55.97 95 GLU A C 1
ATOM 795 O O . GLU A 1 95 ? -24.739 -7.037 3.090 1.00 55.97 95 GLU A O 1
ATOM 800 N N . GLU A 1 96 ? -24.223 -6.499 0.998 1.00 51.59 96 GLU A N 1
ATOM 801 C CA . GLU A 1 96 ? -25.489 -5.783 0.746 1.00 51.59 96 GLU A CA 1
ATOM 802 C C . GLU A 1 96 ? -26.599 -6.655 0.132 1.00 51.59 96 GLU A C 1
ATOM 804 O O . GLU A 1 96 ? -27.646 -6.143 -0.243 1.00 51.59 96 GLU A O 1
ATOM 809 N N . SER A 1 97 ? -26.431 -7.979 0.049 1.00 45.44 97 SER A N 1
ATOM 810 C CA . SER A 1 97 ? -27.402 -8.848 -0.646 1.00 45.44 97 SER A CA 1
ATOM 811 C C . SER A 1 97 ? -28.011 -9.972 0.200 1.00 45.44 97 SER A C 1
ATOM 813 O O . SER A 1 97 ? -28.496 -10.944 -0.369 1.00 45.44 97 SER A O 1
ATOM 815 N N . GLN A 1 98 ? -28.006 -9.886 1.538 1.00 43.62 98 GLN A N 1
ATOM 816 C CA . GLN A 1 98 ? -28.634 -10.927 2.381 1.00 43.62 98 GLN A CA 1
ATOM 817 C C . GLN A 1 98 ? -29.561 -10.439 3.504 1.00 43.62 98 GLN A C 1
ATOM 819 O O . GLN A 1 98 ? -30.024 -11.265 4.278 1.00 43.62 98 GLN A O 1
ATOM 824 N N . ASN A 1 99 ? -29.924 -9.154 3.559 1.00 45.44 99 ASN A N 1
ATOM 825 C CA . ASN A 1 99 ? -31.014 -8.694 4.427 1.00 45.44 99 ASN A CA 1
ATOM 826 C C . ASN A 1 99 ? -32.157 -8.128 3.580 1.00 45.44 99 ASN A C 1
ATOM 828 O O . ASN A 1 99 ? -32.322 -6.917 3.471 1.00 45.44 99 ASN A O 1
ATOM 832 N N . VAL A 1 100 ? -32.950 -9.021 2.986 1.00 42.06 100 VAL A N 1
ATOM 833 C CA . VAL A 1 100 ? -34.351 -8.720 2.672 1.00 42.06 100 VAL A CA 1
ATOM 834 C C . VAL A 1 100 ? -35.164 -9.297 3.830 1.00 42.06 100 VAL A C 1
ATOM 836 O O . VAL A 1 100 ? -35.248 -10.520 3.941 1.00 42.06 100 VAL A O 1
ATOM 839 N N . PRO A 1 101 ? -35.732 -8.472 4.725 1.00 42.22 101 PRO A N 1
ATOM 840 C CA . PRO A 1 101 ? -36.795 -8.932 5.600 1.00 42.22 101 PRO A CA 1
ATOM 841 C C . PRO A 1 101 ? -37.986 -9.265 4.701 1.00 42.22 101 PRO A C 1
ATOM 843 O O . PRO A 1 101 ? -38.569 -8.380 4.077 1.00 42.22 101 PRO A O 1
ATOM 846 N N . SER A 1 102 ? -38.316 -10.547 4.582 1.00 38.81 102 SER A N 1
ATOM 847 C CA . SER A 1 102 ? -39.589 -10.986 4.022 1.00 38.81 102 SER A CA 1
ATOM 848 C C . SER A 1 102 ? -40.689 -10.615 5.014 1.00 38.81 102 SER A C 1
ATOM 850 O O . SER A 1 102 ? -41.050 -11.404 5.884 1.00 38.81 102 SER A O 1
ATOM 852 N N . ASP A 1 103 ? -41.163 -9.377 4.915 1.00 43.12 103 ASP A N 1
ATOM 853 C CA . ASP A 1 103 ? -42.408 -8.942 5.527 1.00 43.12 103 ASP A CA 1
ATOM 854 C C . ASP A 1 103 ? -43.559 -9.563 4.721 1.00 43.12 103 ASP A C 1
ATOM 856 O O . ASP A 1 103 ? -43.808 -9.204 3.570 1.00 43.12 103 ASP A O 1
ATOM 860 N N . GLN A 1 104 ? -44.220 -10.559 5.307 1.00 41.62 104 GLN A N 1
ATOM 861 C CA . GLN A 1 104 ? -45.567 -10.961 4.912 1.00 41.62 104 GLN A CA 1
ATOM 862 C C . GLN A 1 104 ? -46.455 -10.872 6.143 1.00 41.62 104 GLN A C 1
ATOM 864 O O . GLN A 1 104 ? -46.748 -11.851 6.828 1.00 41.62 104 GLN A O 1
ATOM 869 N N . SER A 1 105 ? -46.871 -9.643 6.413 1.00 46.31 105 SER A N 1
ATOM 870 C CA . SER A 1 105 ? -47.969 -9.337 7.305 1.00 46.31 105 SER A CA 1
ATOM 871 C C . SER A 1 105 ? -49.298 -9.360 6.526 1.00 46.31 105 SER A C 1
ATOM 873 O O . SER A 1 105 ? -49.501 -8.559 5.621 1.00 46.31 105 SER A O 1
ATOM 875 N N . GLN A 1 106 ? -50.211 -10.225 6.997 1.00 41.12 106 GLN A N 1
ATOM 876 C CA . GLN A 1 106 ? -51.689 -10.131 6.992 1.00 41.12 106 GLN A CA 1
ATOM 877 C C . GLN A 1 106 ? -52.510 -10.680 5.803 1.00 41.12 106 GLN A C 1
ATOM 879 O O . GLN A 1 106 ? -52.474 -10.146 4.703 1.00 41.12 106 GLN A O 1
ATOM 884 N N . ALA A 1 107 ? -53.429 -11.620 6.097 1.00 36.44 107 ALA A N 1
ATOM 885 C CA . ALA A 1 107 ? -54.862 -11.298 6.247 1.00 36.44 107 ALA A CA 1
ATOM 886 C C . ALA A 1 107 ? -55.735 -12.486 6.739 1.00 36.44 107 ALA A C 1
ATOM 888 O O . ALA A 1 107 ? -55.757 -13.549 6.133 1.00 36.44 107 ALA A O 1
ATOM 889 N N . ARG A 1 108 ? -56.527 -12.196 7.788 1.00 37.03 108 ARG A N 1
ATOM 890 C CA . ARG A 1 108 ? -57.910 -12.640 8.100 1.00 37.03 108 ARG A CA 1
ATOM 891 C C . ARG A 1 108 ? -58.284 -14.135 8.160 1.00 37.03 108 ARG A C 1
ATOM 893 O O . ARG A 1 108 ? -58.441 -14.780 7.135 1.00 37.03 108 ARG A O 1
ATOM 900 N N . ALA A 1 109 ? -58.780 -14.542 9.333 1.00 37.25 109 ALA A N 1
ATOM 901 C CA . ALA A 1 109 ? -60.183 -14.952 9.483 1.00 37.25 109 ALA A CA 1
ATOM 902 C C . ALA A 1 109 ? -60.650 -14.789 10.941 1.00 37.25 109 ALA A C 1
ATOM 904 O O . ALA A 1 109 ? -59.982 -15.192 11.888 1.00 37.25 109 ALA A O 1
ATOM 905 N N . THR A 1 110 ? -61.789 -14.129 11.084 1.00 47.62 110 THR A N 1
ATOM 906 C CA . THR A 1 110 ? -62.576 -13.909 12.295 1.00 47.62 110 THR A CA 1
ATOM 907 C C . THR A 1 110 ? -63.326 -15.170 12.739 1.00 47.62 110 THR A C 1
ATOM 909 O O . THR A 1 110 ? -63.653 -16.012 11.910 1.00 47.62 110 THR A O 1
ATOM 912 N N . GLU A 1 111 ? -63.751 -15.151 14.011 1.00 40.16 111 GLU A N 1
ATOM 913 C CA . GLU A 1 111 ? -65.000 -15.750 14.525 1.00 40.16 111 GLU A CA 1
ATOM 914 C C . GLU A 1 111 ? -64.988 -17.248 14.933 1.00 40.16 111 GLU A C 1
ATOM 916 O O . GLU A 1 111 ? -65.031 -18.137 14.091 1.00 40.16 111 GLU A O 1
ATOM 921 N N . LYS A 1 112 ? -65.087 -17.550 16.243 1.00 42.19 112 LYS A N 1
ATOM 922 C CA . LYS A 1 112 ? -66.361 -17.908 16.922 1.00 42.19 112 LYS A CA 1
ATOM 923 C C . LYS A 1 112 ? -66.173 -18.416 18.365 1.00 42.19 112 LYS A C 1
ATOM 925 O O . LYS A 1 112 ? -65.322 -19.243 18.661 1.00 42.19 112 LYS A O 1
ATOM 930 N N . ASN A 1 113 ? -67.057 -17.905 19.226 1.00 44.44 113 ASN A N 1
ATOM 931 C CA . ASN A 1 113 ? -67.450 -18.381 20.558 1.00 44.44 113 ASN A CA 1
ATOM 932 C C . ASN A 1 113 ? -67.601 -19.910 20.675 1.00 44.44 113 ASN A C 1
ATOM 934 O O . ASN A 1 113 ? -68.224 -20.494 19.790 1.00 44.44 113 ASN A O 1
ATOM 938 N N . HIS A 1 114 ? -67.281 -20.496 21.838 1.00 42.94 114 HIS A N 1
ATOM 939 C CA . HIS A 1 114 ? -68.294 -20.974 22.805 1.00 42.94 114 HIS A CA 1
ATOM 940 C C . HIS A 1 114 ? -67.676 -21.620 24.063 1.00 42.94 114 HIS A C 1
ATOM 942 O O . HIS A 1 114 ? -66.844 -22.507 23.931 1.00 42.94 114 HIS A O 1
ATOM 948 N N . LYS A 1 115 ? -68.219 -21.191 25.216 1.00 49.25 115 LYS A N 1
ATOM 949 C CA . LYS A 1 115 ? -68.378 -21.857 26.529 1.00 49.25 115 LYS A CA 1
ATOM 950 C C . LYS A 1 115 ? -67.168 -22.440 27.260 1.00 49.25 115 LYS A C 1
ATOM 952 O O . LYS A 1 115 ? -66.652 -23.490 26.836 1.00 49.25 115 LYS A O 1
#

Foldseek 3Di:
DDDAAAEDDDFPDDDPVSVVVVVVVVVVVVVVVQVVCCVPVVDWDKDWDADPVPRDIDIDTPDPCPDDDPVVQPPDPPRDDDDDPVNNCVSHDDPPPPDDPPDDDDDDDDDDDDD